Protein AF-A0A520NP27-F1 (afdb_monomer)

Foldseek 3Di:
DDPPPPPFPWDFDDDPNDTDDIFTCCLQVHHLVVLVVVVQVVCVVVVNHDDPPDDDDSDDRDDDDDDPDPDDDPPPPPDD

Radius of gyration: 18.81 Å; Cα contacts (8 Å, |Δi|>4): 60; chains: 1; bounding box: 42×57×36 Å

Structure (mmCIF, N/CA/C/O backbone):
data_AF-A0A520NP27-F1
#
_entry.id   AF-A0A520NP27-F1
#
loop_
_atom_site.group_PDB
_atom_site.id
_atom_site.type_symbol
_atom_site.label_atom_id
_atom_site.label_alt_id
_atom_site.label_comp_id
_atom_site.label_asym_id
_atom_site.label_entity_id
_atom_site.label_seq_id
_atom_site.pdbx_PDB_ins_code
_atom_site.Cartn_x
_atom_site.Cartn_y
_atom_site.Cartn_z
_atom_site.occupancy
_atom_site.B_iso_or_equiv
_atom_site.auth_seq_id
_atom_site.auth_comp_id
_atom_site.auth_asym_id
_atom_site.auth_atom_id
_atom_site.pdbx_PDB_model_num
ATOM 1 N N . MET A 1 1 ? 0.599 27.011 -16.919 1.00 37.41 1 MET A N 1
ATOM 2 C CA . MET A 1 1 ? 0.831 25.663 -16.365 1.00 37.41 1 MET A CA 1
ATOM 3 C C . MET A 1 1 ? -0.392 25.309 -15.555 1.00 37.41 1 MET A C 1
ATOM 5 O O . MET A 1 1 ? -0.550 25.832 -14.460 1.00 37.41 1 MET A O 1
ATOM 9 N N . GLU A 1 2 ? -1.301 24.536 -16.138 1.00 32.97 2 GLU A N 1
ATOM 10 C CA . GLU A 1 2 ? -2.425 23.978 -15.391 1.00 32.97 2 GLU A CA 1
ATOM 11 C C . GLU A 1 2 ? -1.865 22.957 -14.404 1.00 32.97 2 GLU A C 1
ATOM 13 O O . GLU A 1 2 ? -1.159 22.025 -14.791 1.00 32.97 2 GLU A O 1
ATOM 18 N N . ALA A 1 3 ? -2.119 23.175 -13.116 1.00 39.12 3 ALA A N 1
ATOM 19 C CA . ALA A 1 3 ? -1.903 22.150 -12.118 1.00 39.12 3 ALA A CA 1
ATOM 20 C C . ALA A 1 3 ? -2.834 20.989 -12.481 1.00 39.12 3 ALA A C 1
ATOM 22 O O . ALA A 1 3 ? -4.053 21.153 -12.443 1.00 39.12 3 ALA A O 1
ATOM 23 N N . LEU A 1 4 ? -2.267 19.839 -12.862 1.00 45.34 4 LEU A N 1
ATOM 24 C CA . LEU A 1 4 ? -2.986 18.569 -12.821 1.00 45.34 4 LEU A CA 1
ATOM 25 C C . LEU A 1 4 ? -3.644 18.517 -11.444 1.00 45.34 4 LEU A C 1
ATOM 27 O O . LEU A 1 4 ? -2.946 18.492 -10.432 1.00 45.34 4 LEU A O 1
ATOM 31 N N . GLY A 1 5 ? -4.970 18.639 -11.406 1.00 38.31 5 GLY A N 1
ATOM 32 C CA . GLY A 1 5 ? -5.735 18.624 -10.172 1.00 38.31 5 GLY A CA 1
ATOM 33 C C . GLY A 1 5 ? -5.555 17.261 -9.528 1.00 38.31 5 GLY A C 1
ATOM 34 O O . GLY A 1 5 ? -6.283 16.325 -9.847 1.00 38.31 5 GLY A O 1
ATOM 35 N N . PHE A 1 6 ? -4.543 17.135 -8.671 1.00 49.41 6 PHE A N 1
ATOM 36 C CA . PHE A 1 6 ? -4.302 15.945 -7.878 1.00 49.41 6 PHE A CA 1
ATOM 37 C C . PHE A 1 6 ? -5.482 15.817 -6.926 1.00 49.41 6 PHE A C 1
ATOM 39 O O . PHE A 1 6 ? -5.563 16.504 -5.909 1.00 49.41 6 PHE A O 1
ATOM 46 N N . ALA A 1 7 ? -6.441 14.972 -7.294 1.00 48.84 7 ALA A N 1
ATOM 47 C CA . ALA A 1 7 ? -7.493 14.565 -6.389 1.00 48.84 7 ALA A CA 1
ATOM 48 C C . ALA A 1 7 ? -6.812 13.903 -5.186 1.00 48.84 7 ALA A C 1
ATOM 50 O O . ALA A 1 7 ? -6.306 12.785 -5.283 1.00 48.84 7 ALA A O 1
ATOM 51 N N . VAL A 1 8 ? -6.752 14.621 -4.064 1.00 54.59 8 VAL A N 1
ATOM 52 C CA . VAL A 1 8 ? -6.314 14.064 -2.787 1.00 54.59 8 VAL A CA 1
ATOM 53 C C . VAL A 1 8 ? -7.273 12.923 -2.476 1.00 54.59 8 VAL A C 1
ATOM 55 O O . VAL A 1 8 ? -8.441 13.143 -2.156 1.00 54.59 8 VAL A O 1
ATOM 58 N N . LEU A 1 9 ? -6.801 11.688 -2.641 1.00 61.59 9 LEU A N 1
ATOM 59 C CA . LEU A 1 9 ? -7.561 10.503 -2.274 1.00 61.59 9 LEU A CA 1
ATOM 60 C C . LEU A 1 9 ? -7.633 10.462 -0.749 1.00 61.59 9 LEU A C 1
ATOM 62 O O . LEU A 1 9 ? -6.736 9.936 -0.091 1.00 61.59 9 LEU A O 1
ATOM 66 N N . SER A 1 10 ? -8.687 11.057 -0.199 1.00 63.47 10 SER A N 1
ATOM 67 C CA . SER A 1 10 ? -9.027 10.959 1.212 1.00 63.47 10 SER A CA 1
ATOM 68 C C . SER A 1 10 ? -10.009 9.809 1.430 1.00 63.47 10 SER A C 1
ATOM 70 O O . SER A 1 10 ? -10.973 9.612 0.681 1.00 63.47 10 SER A O 1
ATOM 72 N N . ARG A 1 11 ? -9.746 8.982 2.441 1.00 73.31 11 ARG A N 1
ATOM 73 C CA . ARG A 1 11 ? -10.569 7.818 2.793 1.00 73.31 11 ARG A CA 1
ATOM 74 C C . ARG A 1 11 ? -10.715 7.727 4.304 1.00 73.31 11 ARG A C 1
ATOM 76 O O . ARG A 1 11 ? -9.833 8.115 5.062 1.00 73.31 11 ARG A O 1
ATOM 83 N N . ARG A 1 12 ? -11.842 7.156 4.724 1.00 82.62 12 ARG A N 1
ATOM 84 C CA . ARG A 1 12 ? -12.123 6.818 6.119 1.00 82.62 12 ARG A CA 1
ATOM 85 C C . ARG A 1 12 ? -12.130 5.309 6.286 1.00 82.62 12 ARG A C 1
ATOM 87 O O . ARG A 1 12 ? -12.713 4.602 5.466 1.00 82.62 12 ARG A O 1
ATOM 94 N N . VAL A 1 13 ? -11.516 4.835 7.361 1.00 84.56 13 VAL A N 1
ATOM 95 C CA . VAL A 1 13 ? -11.590 3.443 7.802 1.00 84.56 13 VAL A CA 1
ATOM 96 C C . VAL A 1 13 ? -12.616 3.353 8.917 1.00 84.56 13 VAL A C 1
ATOM 98 O O . VAL A 1 13 ? -12.532 4.081 9.909 1.00 84.56 13 VAL A O 1
ATOM 101 N N . ARG A 1 14 ? -13.590 2.456 8.751 1.00 84.69 14 ARG A N 1
ATO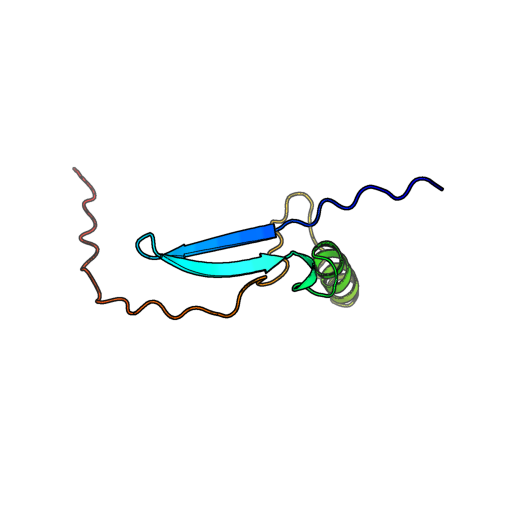M 102 C CA . ARG A 1 14 ? -14.634 2.178 9.741 1.00 84.69 14 ARG A CA 1
ATOM 103 C C . ARG A 1 14 ? -14.596 0.707 10.134 1.00 84.69 14 ARG A C 1
ATOM 105 O O . ARG A 1 14 ? -14.420 -0.147 9.272 1.00 84.69 14 ARG A O 1
ATOM 112 N N . ILE A 1 15 ? -14.762 0.437 11.424 1.00 84.81 15 ILE A N 1
ATOM 113 C CA . ILE A 1 15 ? -14.882 -0.907 12.005 1.00 84.81 15 ILE A CA 1
ATOM 114 C C . ILE A 1 15 ? -16.038 -0.845 13.001 1.00 84.81 15 ILE A C 1
ATOM 116 O O . ILE A 1 15 ? -16.061 0.067 13.833 1.00 84.81 15 ILE A O 1
ATOM 120 N N . ASP A 1 16 ? -16.990 -1.773 12.896 1.00 85.69 16 ASP A N 1
ATOM 121 C CA . ASP A 1 16 ? -18.222 -1.801 13.701 1.00 85.69 16 ASP A CA 1
ATOM 122 C C . ASP A 1 16 ? -18.958 -0.451 13.678 1.00 85.69 16 ASP A C 1
ATOM 124 O O . ASP A 1 16 ? -19.241 0.152 14.714 1.00 85.69 16 ASP A O 1
ATOM 128 N N . ASP A 1 17 ? -19.143 0.090 12.470 1.00 86.69 17 ASP A N 1
ATOM 129 C CA . ASP A 1 17 ? -19.713 1.413 12.180 1.00 86.69 17 ASP A CA 1
ATOM 130 C C . ASP A 1 17 ? -18.998 2.621 12.801 1.00 86.69 17 ASP A C 1
ATOM 132 O O . ASP A 1 17 ? -19.361 3.764 12.512 1.00 86.69 17 ASP A O 1
ATOM 136 N N . LYS A 1 18 ? -17.925 2.421 13.565 1.00 83.88 18 LYS A N 1
ATOM 137 C CA . LYS A 1 18 ? -17.137 3.499 14.164 1.00 83.88 18 LYS A CA 1
ATOM 138 C C . LYS A 1 18 ? -15.974 3.864 13.261 1.00 83.88 18 LYS A C 1
ATOM 140 O O . LYS A 1 18 ? -15.230 2.997 12.810 1.00 83.88 18 LYS A O 1
ATOM 145 N N . GLU A 1 19 ? -15.799 5.157 13.021 1.00 86.69 19 GLU A N 1
ATOM 146 C CA . GLU A 1 19 ? -14.600 5.668 12.362 1.00 86.69 19 GLU A CA 1
ATOM 147 C C . GLU A 1 19 ? -13.371 5.398 13.238 1.00 86.69 19 GLU A C 1
ATOM 149 O O . GLU A 1 19 ? -13.376 5.659 14.442 1.00 86.69 19 GLU A O 1
ATOM 154 N N . LYS A 1 20 ? -12.339 4.808 12.634 1.00 82.25 20 LYS A N 1
ATOM 155 C CA . LYS A 1 20 ? -11.084 4.433 13.298 1.00 82.25 20 LYS A CA 1
ATOM 156 C C . LYS A 1 20 ? -9.893 5.232 12.786 1.00 82.25 20 LYS A C 1
ATOM 158 O O . LYS A 1 20 ? -8.947 5.436 13.535 1.00 82.25 20 LYS A O 1
ATOM 163 N N . ALA A 1 21 ? -9.942 5.672 11.530 1.00 82.12 21 ALA A N 1
ATOM 164 C CA . ALA A 1 21 ? -8.937 6.541 10.933 1.00 82.12 21 ALA A CA 1
ATOM 165 C C . ALA A 1 21 ? -9.535 7.330 9.760 1.00 82.12 21 ALA A C 1
ATOM 167 O O . ALA A 1 21 ? -10.379 6.809 9.026 1.00 82.12 21 ALA A O 1
ATOM 168 N N . SER A 1 22 ? -9.041 8.549 9.557 1.00 81.88 22 SER A N 1
ATOM 169 C CA . SER A 1 22 ? -9.234 9.348 8.346 1.00 81.88 22 SER A CA 1
ATOM 170 C C . SER A 1 22 ? -7.858 9.658 7.784 1.00 81.88 22 SER A C 1
ATOM 172 O O . SER A 1 22 ? -6.970 10.060 8.537 1.00 81.88 22 SER A O 1
ATOM 174 N N . VAL A 1 23 ? -7.654 9.388 6.500 1.00 81.88 23 VAL A N 1
ATOM 175 C CA . VAL A 1 23 ? -6.321 9.388 5.895 1.00 81.88 23 VAL A CA 1
ATOM 176 C C . VAL A 1 23 ? -6.341 9.935 4.484 1.00 81.88 23 VAL A C 1
ATOM 178 O O . VAL A 1 23 ? -7.359 9.891 3.793 1.00 81.88 23 VAL A O 1
ATOM 181 N N . GLU A 1 24 ? -5.175 10.397 4.055 1.00 82.00 24 GLU A N 1
ATOM 182 C CA . GLU A 1 24 ? -4.914 10.909 2.719 1.00 82.00 24 GLU A CA 1
ATOM 183 C C . GLU A 1 24 ? -3.810 10.084 2.054 1.00 82.00 24 GLU A C 1
ATOM 185 O O . GLU A 1 24 ? -2.874 9.629 2.714 1.00 82.00 24 GLU A O 1
ATOM 190 N N . GLY A 1 25 ? -3.892 9.917 0.733 1.00 73.06 25 GLY A N 1
ATOM 191 C CA . GLY A 1 25 ? -2.899 9.170 -0.048 1.00 73.06 25 GLY A CA 1
ATOM 192 C C . GLY A 1 25 ? -1.453 9.661 0.113 1.00 73.06 25 GLY A C 1
ATOM 193 O O . GLY A 1 25 ? -0.533 8.868 -0.060 1.00 73.06 25 GL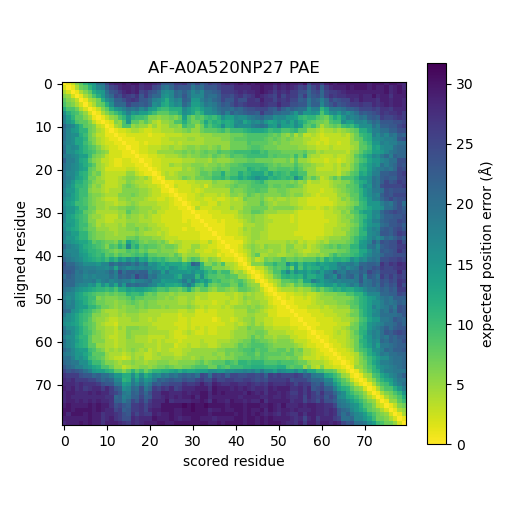Y A O 1
ATOM 194 N N . VAL A 1 26 ? -1.245 10.922 0.520 1.00 83.19 26 VAL A N 1
ATOM 195 C CA . VAL A 1 26 ? 0.080 11.504 0.822 1.00 83.19 26 VAL A CA 1
ATOM 196 C C . VAL A 1 26 ? 0.839 10.741 1.917 1.00 83.19 26 VAL A C 1
ATOM 198 O O . VAL A 1 2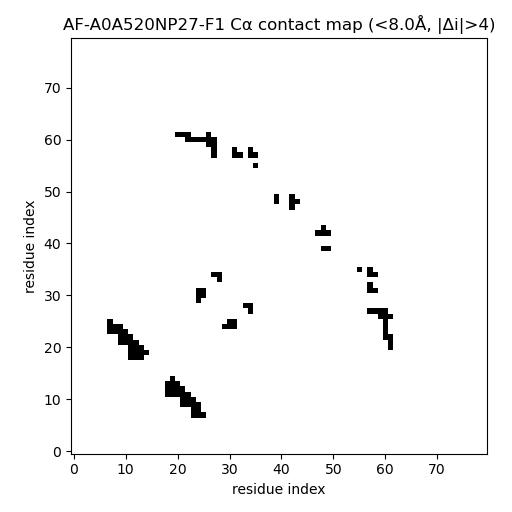6 ? 2.067 10.783 1.967 1.00 83.19 26 VAL A O 1
ATOM 201 N N . ALA A 1 27 ? 0.129 9.991 2.768 1.00 82.12 27 ALA A N 1
ATOM 202 C CA . ALA A 1 27 ? 0.733 9.146 3.795 1.00 82.12 27 ALA A CA 1
ATOM 2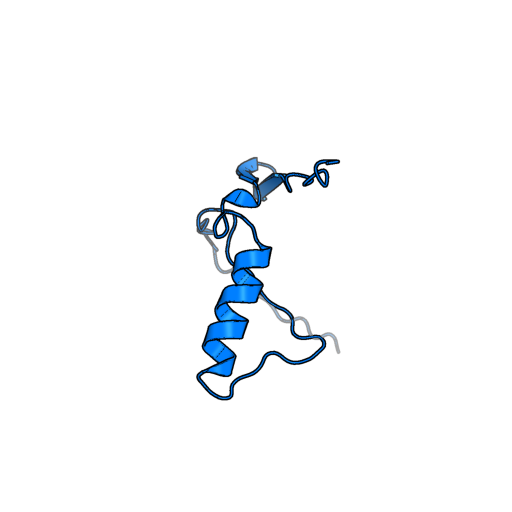03 C C . ALA A 1 27 ? 1.618 8.024 3.214 1.00 82.12 27 ALA A C 1
ATOM 205 O O . ALA A 1 27 ? 2.499 7.516 3.906 1.00 82.12 27 ALA A O 1
ATOM 206 N N . VAL A 1 28 ? 1.419 7.649 1.946 1.00 82.69 28 VAL A N 1
ATOM 207 C CA . VAL A 1 28 ? 2.228 6.641 1.253 1.00 82.69 28 VAL A CA 1
ATOM 208 C C . VAL A 1 28 ? 3.290 7.342 0.417 1.00 82.69 28 VAL A C 1
ATOM 210 O O . VAL A 1 28 ? 3.002 7.812 -0.678 1.00 82.69 28 VAL A O 1
ATOM 213 N N . MET A 1 29 ? 4.520 7.404 0.938 1.00 84.88 29 MET A N 1
ATOM 214 C CA . MET A 1 29 ? 5.697 7.948 0.238 1.00 84.88 29 MET A CA 1
ATOM 215 C C . MET A 1 29 ? 5.462 9.318 -0.428 1.00 84.88 29 MET A C 1
ATOM 217 O O . MET A 1 29 ? 5.954 9.556 -1.525 1.00 84.88 29 MET A O 1
ATOM 221 N N . VAL A 1 30 ? 4.698 10.221 0.203 1.00 85.81 30 VAL A N 1
ATOM 222 C CA . VAL A 1 30 ? 4.255 11.518 -0.362 1.00 85.81 30 VAL A CA 1
ATOM 223 C C . VAL A 1 30 ? 3.253 11.374 -1.522 1.00 85.81 30 VAL A C 1
ATOM 225 O O . VAL A 1 30 ? 2.379 12.225 -1.676 1.00 85.81 30 VAL A O 1
ATOM 228 N N . HIS A 1 31 ? 3.307 10.290 -2.299 1.00 84.25 31 HIS A N 1
ATOM 229 C CA . HIS A 1 31 ? 2.311 9.944 -3.305 1.00 84.25 31 HIS A CA 1
ATOM 230 C C . HIS A 1 31 ? 2.286 8.422 -3.583 1.00 84.25 31 HIS A C 1
ATOM 232 O O . HIS A 1 31 ? 3.344 7.835 -3.813 1.00 84.25 31 HIS A O 1
ATOM 238 N N . PRO A 1 32 ? 1.114 7.758 -3.683 1.00 84.62 32 PRO A N 1
ATOM 239 C CA . PRO A 1 32 ? 1.047 6.300 -3.863 1.00 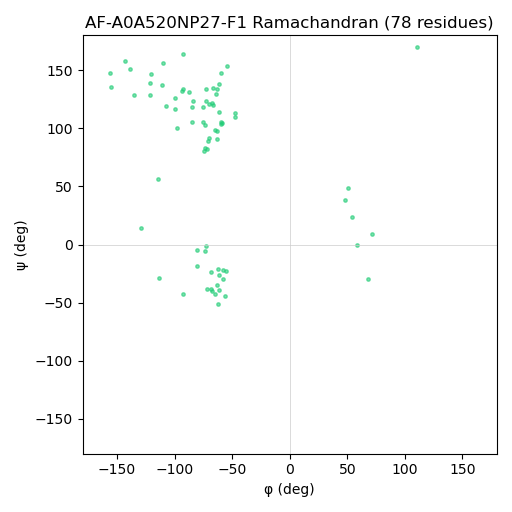84.62 32 PRO A CA 1
ATOM 240 C C . PRO A 1 32 ? 1.766 5.757 -5.109 1.00 84.62 32 PRO A C 1
ATOM 242 O O . PRO A 1 32 ? 2.261 4.634 -5.089 1.00 84.62 32 PRO A O 1
ATOM 245 N N . LEU A 1 33 ? 1.857 6.544 -6.189 1.00 87.38 33 LEU A N 1
ATOM 246 C CA . LEU A 1 33 ? 2.600 6.144 -7.398 1.00 87.38 33 LEU A CA 1
ATOM 247 C C . LEU A 1 33 ? 4.122 6.077 -7.189 1.00 87.38 33 LEU A C 1
ATOM 249 O O . LEU A 1 33 ? 4.788 5.314 -7.888 1.00 87.38 33 LEU A O 1
ATOM 253 N N . GLU A 1 34 ? 4.677 6.792 -6.206 1.00 86.81 34 GLU A N 1
ATOM 254 C CA . GLU A 1 34 ? 6.102 6.675 -5.857 1.00 86.81 34 GLU A CA 1
ATOM 255 C C . GLU A 1 34 ? 6.428 5.263 -5.361 1.00 86.81 34 GLU A C 1
ATOM 257 O O . GLU A 1 34 ? 7.471 4.694 -5.687 1.00 86.81 34 GLU A O 1
ATOM 262 N N . ALA A 1 35 ? 5.482 4.636 -4.658 1.00 85.75 35 ALA A N 1
ATOM 263 C CA . ALA A 1 35 ? 5.602 3.258 -4.203 1.00 85.75 35 ALA A CA 1
ATOM 264 C C . ALA A 1 35 ? 5.449 2.217 -5.328 1.00 85.75 35 ALA A C 1
ATOM 266 O O . ALA A 1 35 ? 5.653 1.035 -5.077 1.00 85.75 35 ALA A O 1
ATOM 267 N N . VAL A 1 36 ? 5.122 2.621 -6.561 1.00 85.31 36 VAL A N 1
ATOM 268 C CA . VAL A 1 36 ? 5.210 1.765 -7.761 1.00 85.31 36 VAL A CA 1
ATOM 269 C C . VAL A 1 36 ? 6.562 1.952 -8.448 1.00 85.31 36 VAL A C 1
ATOM 271 O O . VAL A 1 36 ? 7.211 0.979 -8.843 1.00 85.31 36 VAL A O 1
ATOM 274 N N . ALA A 1 37 ? 7.019 3.201 -8.558 1.00 84.56 37 ALA A N 1
ATOM 275 C CA . ALA A 1 37 ? 8.296 3.535 -9.179 1.00 84.56 37 ALA A CA 1
ATOM 276 C C . ALA A 1 37 ? 9.489 2.968 -8.391 1.00 84.56 37 ALA A C 1
ATOM 278 O O . ALA A 1 37 ? 10.414 2.407 -8.981 1.00 84.56 37 ALA A O 1
ATOM 279 N N . TRP A 1 38 ? 9.460 3.060 -7.057 1.00 84.38 38 TRP A N 1
ATOM 280 C CA . TRP A 1 38 ? 10.562 2.603 -6.209 1.00 84.38 38 TRP A CA 1
ATOM 281 C C . TRP A 1 38 ? 10.828 1.088 -6.314 1.00 84.38 38 TRP A C 1
ATOM 283 O O . TRP A 1 38 ? 11.970 0.724 -6.616 1.00 84.38 38 TRP A O 1
ATOM 293 N N . PRO A 1 39 ? 9.828 0.189 -6.171 1.00 77.06 39 PRO A N 1
ATOM 294 C CA . PRO A 1 39 ? 10.036 -1.238 -6.391 1.00 77.06 39 PRO A CA 1
ATOM 295 C C . PRO A 1 39 ? 10.458 -1.552 -7.818 1.00 77.06 39 PRO A C 1
ATOM 297 O O . PRO A 1 39 ? 11.351 -2.365 -7.984 1.00 77.06 39 PRO A O 1
ATOM 300 N N . SER A 1 40 ? 9.896 -0.885 -8.835 1.00 76.88 40 SER A N 1
ATOM 301 C CA . SER A 1 40 ? 10.281 -1.106 -10.240 1.00 76.88 40 SER A CA 1
ATOM 302 C C . SER A 1 40 ? 11.783 -0.895 -10.461 1.00 76.88 40 SER A C 1
ATOM 304 O O . SER A 1 40 ? 12.451 -1.727 -11.078 1.00 76.88 40 SER A O 1
ATOM 306 N N . ASN A 1 41 ? 12.332 0.180 -9.887 1.00 78.12 41 ASN A N 1
ATOM 307 C CA . ASN A 1 41 ? 13.760 0.490 -9.954 1.00 78.12 41 ASN A CA 1
ATOM 308 C C . ASN A 1 41 ? 14.617 -0.517 -9.166 1.00 78.12 41 ASN A C 1
ATOM 310 O O . ASN A 1 41 ? 15.698 -0.892 -9.617 1.00 78.12 41 ASN A O 1
ATOM 314 N N . LEU A 1 42 ? 14.142 -0.985 -8.006 1.00 74.94 42 LEU A N 1
ATOM 315 C CA . LEU A 1 42 ? 14.848 -1.980 -7.189 1.00 74.94 42 LEU A CA 1
ATOM 316 C C . LEU A 1 42 ? 14.814 -3.385 -7.817 1.00 74.94 42 LEU A C 1
ATOM 318 O O . LEU A 1 42 ? 15.795 -4.123 -7.757 1.00 74.94 42 LEU A O 1
ATOM 322 N N . SER A 1 43 ? 13.688 -3.743 -8.425 1.00 62.72 43 SER A N 1
ATOM 323 C CA . SER A 1 43 ? 13.424 -5.007 -9.110 1.00 62.72 43 SER A CA 1
ATOM 324 C C . SER A 1 43 ? 14.246 -5.166 -10.383 1.00 62.72 43 SER A C 1
ATOM 326 O O . SER A 1 43 ? 14.785 -6.245 -10.625 1.00 62.72 43 SER A O 1
ATOM 328 N N . GLY A 1 44 ? 14.408 -4.089 -11.161 1.00 63.09 44 GLY A N 1
ATOM 329 C CA . GLY A 1 44 ? 15.304 -4.072 -12.321 1.00 63.09 44 GLY A CA 1
ATOM 330 C C . GLY A 1 44 ? 16.772 -4.319 -11.953 1.00 63.09 44 GLY A C 1
ATOM 331 O O . GLY A 1 44 ? 17.514 -4.876 -12.750 1.00 63.09 44 GLY A O 1
ATOM 332 N N . ALA A 1 45 ? 17.181 -3.993 -10.722 1.00 60.22 45 ALA A N 1
ATOM 333 C CA . ALA A 1 45 ? 18.516 -4.304 -10.205 1.00 60.22 45 ALA A CA 1
ATOM 334 C C . ALA A 1 45 ? 18.672 -5.762 -9.715 1.00 60.22 45 ALA A C 1
ATOM 336 O O . ALA A 1 45 ? 19.763 -6.150 -9.297 1.00 60.22 45 ALA A O 1
ATOM 337 N N . ARG A 1 46 ? 17.592 -6.556 -9.713 1.00 67.62 46 ARG A N 1
ATOM 338 C CA . ARG A 1 46 ? 17.536 -7.931 -9.179 1.00 67.62 46 ARG A CA 1
ATOM 339 C C . ARG A 1 46 ? 16.949 -8.950 -10.165 1.00 67.62 46 ARG A C 1
ATOM 341 O O . ARG A 1 46 ? 16.565 -10.033 -9.734 1.00 67.62 46 ARG A O 1
ATOM 348 N N . ASP A 1 47 ? 16.827 -8.593 -11.445 1.00 64.75 47 ASP A N 1
ATOM 349 C CA . ASP A 1 47 ? 16.172 -9.394 -12.497 1.00 64.75 47 ASP A CA 1
ATOM 350 C C . ASP A 1 47 ? 14.725 -9.828 -12.169 1.00 64.75 47 ASP A C 1
ATOM 352 O O . ASP A 1 47 ? 14.203 -10.792 -12.724 1.00 64.75 47 ASP A O 1
ATOM 356 N N . ALA A 1 48 ? 14.040 -9.099 -11.282 1.00 71.62 48 ALA A N 1
ATOM 357 C CA . ALA A 1 48 ? 12.699 -9.424 -10.795 1.00 71.62 48 ALA A CA 1
ATOM 358 C C . ALA A 1 48 ? 11.677 -8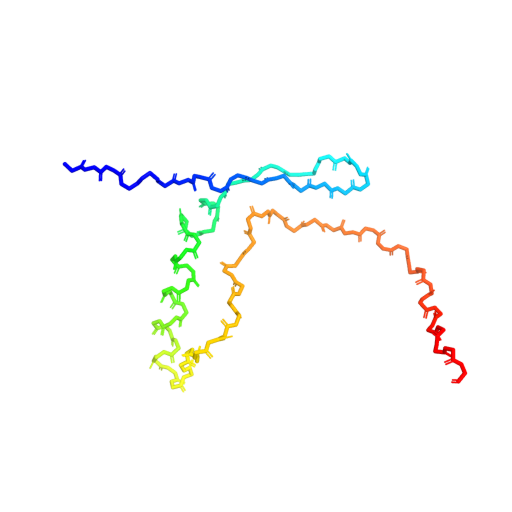.370 -11.246 1.00 71.62 48 ALA A C 1
ATOM 360 O O . ALA A 1 48 ? 11.043 -7.717 -10.416 1.00 71.62 48 ALA A O 1
ATOM 361 N N . LEU A 1 49 ? 11.579 -8.155 -12.561 1.00 80.62 49 LEU A N 1
ATOM 362 C CA . LEU A 1 49 ? 10.722 -7.134 -13.172 1.00 80.62 49 LEU A CA 1
ATOM 363 C C . LEU A 1 49 ? 9.237 -7.325 -12.826 1.00 80.62 49 LEU A C 1
ATOM 365 O O . LEU A 1 49 ? 8.754 -8.448 -12.699 1.00 80.62 49 LEU A O 1
ATOM 369 N N . LEU A 1 50 ? 8.516 -6.205 -12.726 1.00 83.69 50 LEU A N 1
ATOM 370 C CA . LEU A 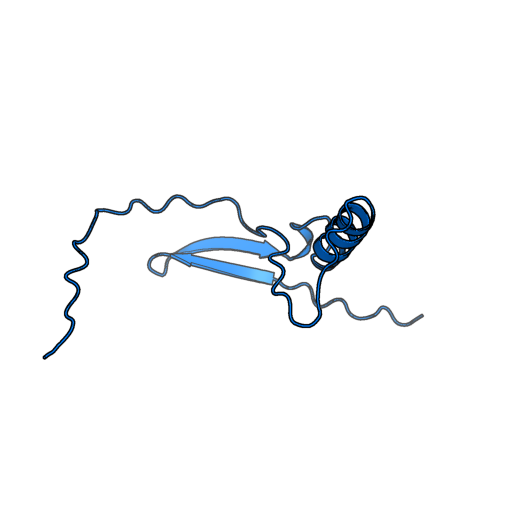1 50 ? 7.056 -6.208 -12.65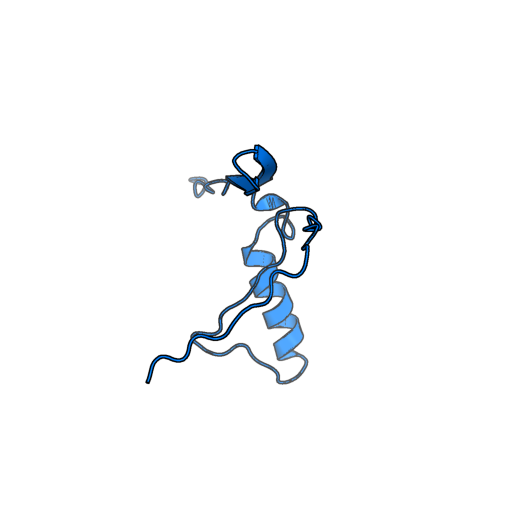0 1.00 83.69 50 LEU A CA 1
ATOM 371 C C . LEU A 1 50 ? 6.478 -6.558 -14.022 1.00 83.69 50 LEU A C 1
ATOM 373 O O . LEU A 1 50 ? 6.899 -6.003 -15.042 1.00 83.69 50 LEU A O 1
ATOM 377 N N . ASN A 1 51 ? 5.503 -7.456 -14.043 1.00 86.00 51 ASN A N 1
ATOM 378 C CA . ASN A 1 51 ? 4.828 -7.887 -15.254 1.00 86.00 51 ASN A CA 1
ATOM 379 C C . ASN A 1 51 ? 3.576 -7.056 -15.523 1.00 86.00 51 ASN A C 1
ATOM 381 O O . ASN A 1 51 ? 3.022 -6.363 -14.666 1.00 86.00 51 ASN A O 1
ATOM 385 N N . THR A 1 52 ? 3.100 -7.148 -16.762 1.00 87.69 52 THR A N 1
ATOM 386 C CA . THR A 1 52 ? 1.794 -6.591 -17.115 1.00 87.69 52 THR A CA 1
ATOM 387 C C . THR A 1 52 ? 0.711 -7.284 -16.289 1.00 87.69 52 THR A C 1
ATOM 389 O O . THR A 1 52 ? 0.738 -8.502 -16.142 1.00 87.69 52 THR A O 1
ATOM 392 N N . CYS A 1 53 ? -0.248 -6.502 -15.790 1.00 90.00 53 CYS A N 1
ATOM 393 C CA . CYS A 1 53 ? -1.352 -6.956 -14.935 1.00 90.00 53 CYS A CA 1
ATOM 394 C C . CYS A 1 53 ? -0.973 -7.359 -13.499 1.00 90.00 53 CYS A C 1
ATOM 396 O O . CYS A 1 53 ? -1.850 -7.841 -12.779 1.00 90.00 53 CYS A O 1
ATOM 398 N N . ASP A 1 54 ? 0.261 -7.121 -13.046 1.00 87.69 54 ASP A N 1
ATOM 399 C CA . ASP A 1 54 ? 0.603 -7.324 -11.636 1.00 87.69 54 ASP A CA 1
ATOM 400 C C . ASP A 1 54 ? -0.202 -6.381 -10.727 1.00 87.69 54 ASP A C 1
ATOM 402 O O . ASP A 1 54 ? -0.314 -5.174 -10.968 1.00 87.69 54 ASP A O 1
ATOM 406 N N . LEU A 1 55 ? -0.751 -6.938 -9.644 1.00 88.62 55 LEU A N 1
ATOM 407 C CA . LEU A 1 55 ? -1.386 -6.161 -8.585 1.00 88.62 55 LEU A CA 1
ATOM 408 C C . LEU A 1 55 ? -0.322 -5.684 -7.595 1.00 88.62 55 LEU A C 1
ATOM 410 O O . LEU A 1 55 ? 0.308 -6.490 -6.911 1.00 88.62 55 LEU A O 1
ATOM 414 N N . ILE A 1 56 ? -0.174 -4.367 -7.467 1.00 86.38 56 ILE A N 1
ATOM 415 C CA . ILE A 1 56 ? 0.813 -3.755 -6.574 1.00 86.38 56 ILE A CA 1
ATOM 416 C C . ILE A 1 56 ? 0.105 -3.142 -5.370 1.00 86.38 56 ILE A C 1
ATOM 418 O O . ILE A 1 56 ? -0.690 -2.210 -5.498 1.00 86.38 56 ILE A O 1
ATOM 422 N N . MET A 1 57 ? 0.435 -3.636 -4.178 1.00 89.12 57 MET A N 1
ATOM 423 C CA . MET A 1 57 ? 0.044 -2.999 -2.924 1.00 89.12 57 MET A CA 1
ATOM 424 C C . MET A 1 57 ? 1.061 -1.912 -2.572 1.00 89.12 57 MET A C 1
ATOM 426 O O . MET A 1 57 ? 2.162 -2.206 -2.118 1.00 89.12 57 MET A O 1
ATOM 430 N N . THR A 1 58 ? 0.687 -0.647 -2.759 1.00 86.44 58 THR A N 1
ATOM 431 C CA . THR A 1 58 ? 1.582 0.521 -2.628 1.00 86.44 58 THR A CA 1
ATOM 432 C C . THR A 1 58 ? 1.971 0.870 -1.186 1.00 86.44 58 THR A C 1
ATOM 434 O O . THR A 1 58 ? 2.711 1.819 -0.965 1.00 86.44 58 THR A O 1
ATOM 437 N N . GLY A 1 59 ? 1.477 0.136 -0.189 1.00 85.44 59 GLY A N 1
ATOM 438 C CA . GLY A 1 59 ? 1.660 0.431 1.233 1.00 85.44 59 GLY A CA 1
ATOM 439 C C . GLY A 1 59 ? 0.369 0.884 1.916 1.00 85.44 59 GLY A C 1
ATOM 440 O O . GLY A 1 59 ? -0.658 1.106 1.272 1.00 85.44 59 GLY A O 1
ATOM 441 N N . SER A 1 60 ? 0.406 0.975 3.246 1.00 85.56 60 SER A N 1
ATOM 442 C CA . SER A 1 60 ? -0.762 1.353 4.045 1.00 85.56 60 SER A CA 1
ATOM 443 C C . SER A 1 60 ? -0.872 2.867 4.186 1.00 85.56 60 SER A C 1
ATOM 445 O O . SER A 1 60 ? 0.084 3.524 4.586 1.00 85.56 60 SER A O 1
ATOM 447 N N . VAL A 1 61 ? -2.064 3.409 3.929 1.00 84.62 61 VAL A N 1
ATOM 448 C CA . VAL A 1 61 ? -2.408 4.805 4.254 1.00 84.62 61 VAL A CA 1
ATOM 449 C C . VAL A 1 61 ? -2.779 4.984 5.728 1.00 84.62 61 VAL A C 1
ATOM 451 O O . VAL A 1 61 ? -2.753 6.102 6.229 1.00 84.62 61 VAL A O 1
ATOM 454 N N . THR A 1 62 ? -3.127 3.903 6.434 1.00 83.19 62 THR A N 1
ATOM 455 C CA . THR A 1 62 ? -3.512 3.937 7.852 1.00 83.19 62 THR A CA 1
ATOM 456 C C . THR A 1 62 ? -2.461 3.280 8.741 1.00 83.19 62 THR A C 1
ATOM 458 O O . THR A 1 62 ? -1.754 2.372 8.290 1.00 83.19 62 THR A O 1
ATOM 461 N N . PRO A 1 63 ? -2.406 3.632 10.037 1.00 79.62 63 PRO A N 1
ATOM 462 C CA . PRO A 1 63 ? -1.768 2.774 11.028 1.00 79.62 63 PRO A CA 1
ATOM 463 C C . PRO A 1 63 ? -2.372 1.364 10.986 1.00 79.62 63 PRO A C 1
ATOM 465 O O . PRO A 1 63 ? -3.537 1.191 10.611 1.00 79.62 63 PRO A O 1
ATOM 468 N N . VAL A 1 64 ? -1.598 0.356 11.389 1.00 83.00 64 VAL A N 1
ATOM 469 C CA . VAL A 1 64 ? -2.116 -1.008 11.557 1.00 83.00 64 VAL A CA 1
ATOM 470 C C . VAL A 1 64 ? -3.114 -1.005 12.714 1.00 83.00 64 VAL A C 1
ATOM 472 O O . VAL A 1 64 ? -2.763 -0.661 13.842 1.00 83.00 64 VAL A O 1
ATOM 475 N N . ILE A 1 65 ? -4.363 -1.377 12.435 1.00 81.44 65 ILE A N 1
ATOM 476 C CA . ILE A 1 65 ? -5.416 -1.493 13.446 1.00 81.44 65 ILE A CA 1
ATOM 477 C C . ILE A 1 65 ? -5.551 -2.969 13.813 1.00 81.44 65 ILE A C 1
ATOM 479 O O . ILE A 1 65 ? -5.909 -3.792 12.973 1.00 81.44 65 ILE A O 1
ATOM 483 N N . MET A 1 66 ? -5.274 -3.299 15.072 1.00 78.25 66 MET A N 1
ATOM 484 C CA . MET A 1 66 ? -5.433 -4.661 15.576 1.00 78.25 66 MET A CA 1
ATOM 485 C C . MET A 1 66 ? -6.917 -4.993 15.732 1.00 78.25 66 MET A C 1
ATOM 487 O O . MET A 1 66 ? -7.641 -4.312 16.460 1.00 78.25 66 MET A O 1
ATOM 491 N N . LEU A 1 67 ? -7.362 -6.059 15.072 1.00 74.50 67 LEU A N 1
ATOM 492 C CA . LEU A 1 67 ? -8.669 -6.650 15.324 1.00 74.50 67 LEU A CA 1
ATOM 493 C C . LEU A 1 67 ? -8.544 -7.604 16.514 1.00 74.50 67 LEU A C 1
ATOM 495 O O . LEU A 1 67 ? -7.731 -8.528 16.490 1.00 74.50 67 LEU A O 1
ATOM 499 N N . ALA A 1 68 ? -9.351 -7.395 17.554 1.00 68.00 68 ALA A N 1
ATOM 500 C CA . ALA A 1 68 ? -9.542 -8.391 18.602 1.00 68.00 68 ALA A CA 1
ATOM 501 C C . ALA A 1 68 ? -10.421 -9.510 18.030 1.00 68.00 68 ALA A C 1
ATOM 503 O O . ALA A 1 68 ? -11.638 -9.512 18.195 1.00 68.00 68 ALA A O 1
ATOM 504 N N . ILE A 1 69 ? -9.812 -10.419 17.273 1.00 61.00 69 ILE A N 1
ATOM 505 C CA . ILE A 1 69 ? -10.515 -11.567 16.709 1.00 61.00 69 ILE A CA 1
ATOM 506 C C . ILE A 1 69 ? -10.723 -12.556 17.857 1.00 61.00 69 ILE A C 1
ATOM 508 O O . ILE A 1 69 ? -9.785 -13.221 18.294 1.00 61.00 69 ILE A O 1
ATOM 512 N N . VAL A 1 70 ? -11.953 -12.651 18.360 1.00 53.66 70 VAL A N 1
ATOM 513 C CA . VAL A 1 70 ? -12.396 -13.880 19.024 1.00 53.66 70 VAL A CA 1
ATOM 514 C C . VAL A 1 70 ? -12.526 -14.907 17.899 1.00 53.66 70 VAL A C 1
ATOM 516 O O . VAL A 1 70 ? -13.259 -14.623 16.952 1.00 53.66 70 VAL A O 1
ATOM 519 N N . PRO A 1 71 ? -11.807 -16.044 17.918 1.00 50.19 71 PRO A N 1
ATOM 520 C CA . PRO A 1 71 ? -11.933 -17.042 16.865 1.00 50.19 71 PRO A CA 1
ATOM 521 C C . PRO A 1 71 ? -13.363 -17.591 16.875 1.00 50.19 71 PRO A C 1
ATOM 523 O O . PRO A 1 71 ? -13.711 -18.452 17.680 1.00 50.19 71 PRO A O 1
ATOM 526 N N . CYS A 1 72 ? -14.217 -17.066 16.000 1.00 50.16 72 CYS A N 1
ATOM 527 C CA . CYS A 1 72 ? -15.433 -17.748 15.610 1.00 50.16 72 CYS A CA 1
ATOM 528 C C . CYS A 1 72 ? -15.010 -18.867 14.660 1.00 50.16 72 CYS A C 1
ATOM 530 O O . CYS A 1 72 ? -14.379 -18.628 13.631 1.00 50.16 72 CYS A O 1
ATOM 532 N N . TYR A 1 73 ? -15.288 -20.102 15.068 1.00 43.53 73 TYR A N 1
ATOM 533 C CA . TYR A 1 73 ? -15.112 -21.290 14.251 1.00 43.53 73 TYR A CA 1
ATOM 534 C C . TYR A 1 73 ? -15.715 -21.035 12.867 1.00 43.53 73 TYR A C 1
ATOM 536 O O . TYR A 1 73 ? -16.925 -20.865 12.728 1.00 43.53 73 TYR A O 1
ATOM 544 N N . ALA A 1 74 ? -14.862 -20.980 11.847 1.00 43.44 74 ALA A N 1
ATOM 545 C CA . ALA A 1 74 ? -15.295 -21.079 10.468 1.00 43.44 74 ALA A CA 1
ATOM 546 C C . ALA A 1 74 ? -15.705 -22.537 10.239 1.00 43.44 74 ALA A C 1
ATOM 548 O O . ALA A 1 74 ? -14.906 -23.348 9.769 1.00 43.44 74 ALA A O 1
ATOM 549 N N . GLU A 1 75 ? -16.928 -22.896 10.634 1.00 45.38 75 GLU A N 1
ATOM 550 C CA . GLU A 1 75 ? -17.555 -24.110 10.125 1.00 45.38 75 GLU A CA 1
ATOM 551 C C . GLU A 1 75 ? -17.655 -23.947 8.613 1.00 45.38 75 GLU A C 1
ATOM 553 O O . GLU A 1 75 ? -18.440 -23.163 8.079 1.00 45.38 75 GLU A O 1
ATOM 558 N N . THR A 1 76 ? -16.761 -24.636 7.916 1.00 41.97 76 THR A N 1
ATOM 559 C CA . THR A 1 76 ? -16.761 -24.720 6.468 1.00 41.97 76 THR A CA 1
ATOM 560 C C . THR A 1 76 ? -17.956 -25.590 6.097 1.00 41.97 76 THR A C 1
ATOM 562 O O . THR A 1 76 ? -17.853 -26.810 6.038 1.00 41.97 76 THR A O 1
ATOM 565 N N . GLN A 1 77 ? -19.121 -24.971 5.903 1.00 43.81 77 GLN A N 1
ATOM 566 C CA . GLN A 1 77 ? -20.235 -25.617 5.219 1.00 43.81 77 GLN A CA 1
ATOM 567 C C . GLN A 1 77 ? -19.891 -25.672 3.728 1.00 43.81 77 GLN A C 1
ATOM 569 O O . GLN A 1 77 ? -20.284 -24.810 2.946 1.00 43.81 77 GLN A O 1
ATOM 574 N N . PHE A 1 78 ? -19.114 -26.680 3.336 1.00 44.22 78 PHE A N 1
ATOM 575 C CA . PHE A 1 78 ? -19.251 -27.221 1.991 1.00 44.22 78 PHE A CA 1
ATOM 576 C C . PHE A 1 78 ? -20.553 -28.024 2.005 1.00 44.22 78 PHE A C 1
ATOM 578 O O . PHE A 1 78 ? -20.617 -29.082 2.625 1.00 44.22 78 PHE A O 1
ATOM 585 N N . GLY A 1 79 ? -21.612 -27.443 1.440 1.00 42.88 79 GLY A N 1
ATOM 586 C CA . GLY A 1 79 ? -22.852 -28.163 1.167 1.00 42.88 79 GLY A CA 1
ATOM 587 C C . GLY A 1 79 ? -22.622 -29.226 0.091 1.00 42.88 79 GLY A C 1
ATOM 588 O O . GLY A 1 79 ? -21.951 -28.924 -0.894 1.00 42.88 79 GLY A O 1
ATOM 589 N N . ASP A 1 80 ? -23.162 -30.416 0.376 1.00 44.12 80 ASP A N 1
ATOM 590 C CA . ASP A 1 80 ? -23.406 -31.638 -0.417 1.00 44.12 80 ASP A CA 1
ATOM 591 C C . ASP A 1 80 ? -22.485 -31.993 -1.603 1.00 44.12 80 ASP A C 1
ATOM 593 O O . ASP A 1 80 ? -22.520 -31.317 -2.657 1.00 44.12 80 ASP A O 1
#

Secondary structure (DSSP, 8-state):
---------EEEEEETTEEEEEEEGGGTTTSTTHHHHHHHHHHHTTT-PPPTT-------SSPPPPP-------------

Sequence (80 aa):
MEALGFAVLSRRVRIDDKEKASVEGVAVMVHPLEAVAWPSNLSGARDALLNTCDLIMTGSVTPVIMLAIVPCYAETQFGD

pLDDT: mean 71.75, std 16.83, range [32.97,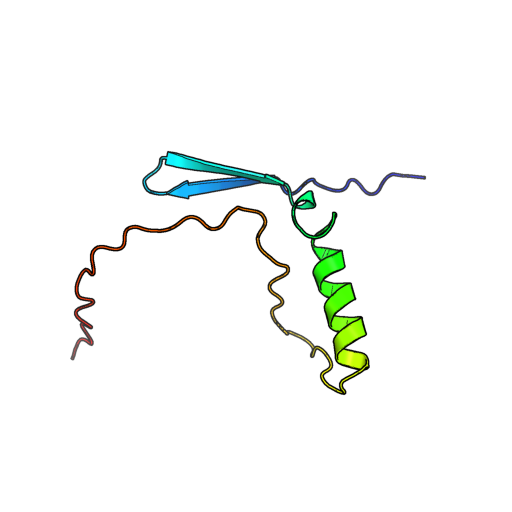 90.0]

Solvent-accessible surface area (backbone atoms only — not comparable to full-atom values): 5432 Å² total; per-residue (Å²): 133,84,74,77,81,73,76,76,54,66,51,72,45,66,58,94,89,37,80,76,47,76,38,42,41,49,64,20,78,67,34,48,67,50,46,53,53,53,51,49,59,55,18,61,76,65,82,53,65,84,60,91,88,64,86,79,83,50,67,65,56,60,81,90,76,84,76,88,74,73,86,71,80,78,76,78,78,78,77,132

Nearest PDB structures (foldseek):
  2wqt-assembly1_A  TM=9.531E-01  e=1.163E-01  Escherichia coli K-12
  8ih6-assembly1_B  TM=8.882E-01  e=2.830E-01  Pseudomonas sp.

Mean predicted aligned error: 12.01 Å